Protein AF-A0A928FCK2-F1 (afdb_monomer)

Sequence (91 aa):
MKISLQIKKKFSEIYEQFSGFSLEMRDRGGAIICGVRGVICSRDEAVQLALVNGEELFICGKELSCVSYAGGTVSVCGRIQAVSFTGYAHE

Solvent-accessible surface area (backbone atoms only — not comparable to full-atom values): 4932 Å² total; per-residue (Å²): 103,78,57,68,55,71,70,79,86,73,85,62,75,46,75,48,82,52,91,58,34,36,43,38,42,41,83,80,32,30,34,42,33,40,33,35,68,43,78,76,45,80,42,45,49,38,38,32,33,35,30,66,67,74,31,37,42,41,38,35,38,40,68,36,46,76,48,80,47,89,89,26,32,35,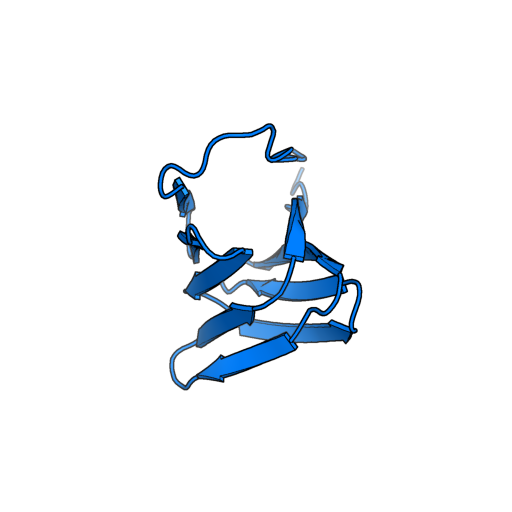41,37,40,32,47,64,54,37,42,36,43,50,50,78,70,79,128

Mean predicted aligned error: 7.56 Å

Foldseek 3Di:
DKDKDFPDDDDDWDWDDDDQKIWTQGPQQKIKIAQFPAWPDDDQAWTWTQGNVRKIKIWGAGRWDWDDDPRRMIMIDDNTRIMIIDDPPPD

Radius of gyration: 12.18 Å; Cα contacts (8 Å, |Δi|>4): 226; chains: 1; bounding box: 36×24×25 Å

pLDDT: mean 77.92, std 18.54, range [31.83, 94.31]

Secondary structure (DSSP, 8-state):
---EEE--S----EEEEETTEEEEE-TTS-EEEESEEEEEEE-SSEEEEEETTS-EEEEEEEEEEEEEETTTEEEEEEEEEEEEEE-----

Nearest PDB structures (foldseek):
  5upo-assembly1_A  TM=5.756E-01  e=6.623E-01  Halalkalibacterium halodurans C-125
  5y6f-assembly1_A  TM=3.845E-01  e=8.645E-01  Escherichi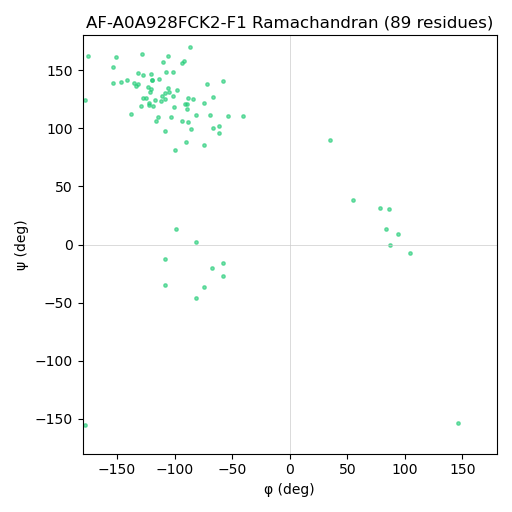a coli K-12
  4nk7-assembly1_A  TM=4.180E-01  e=1.638E+00  Drosophila melanogaster
  3kyf-assembly1_A  TM=3.035E-01  e=1.014E+00  Pseudomonas putida KT2440
  6ybp-assembly1_L  TM=2.285E-01  e=8.645E-01  Methylorubrum extorquens AM1

Structure (mmCIF, N/CA/C/O backbone):
data_AF-A0A928FCK2-F1
#
_entry.id   AF-A0A928FCK2-F1
#
loop_
_atom_site.group_PDB
_atom_site.id
_atom_site.type_symbol
_atom_site.label_atom_id
_atom_site.label_alt_id
_atom_site.label_comp_id
_atom_site.label_asym_id
_atom_site.label_entity_id
_atom_site.label_seq_id
_atom_site.pdbx_PDB_ins_code
_atom_site.Cartn_x
_atom_site.Cartn_y
_atom_site.Cartn_z
_atom_site.occupancy
_atom_site.B_iso_or_equiv
_atom_site.auth_seq_id
_atom_site.auth_comp_id
_atom_site.auth_asym_id
_atom_site.auth_atom_id
_atom_site.pdbx_PDB_model_num
ATOM 1 N N . MET A 1 1 ? 12.421 15.180 0.868 1.00 40.31 1 MET A N 1
ATOM 2 C CA . MET A 1 1 ? 11.255 15.992 1.300 1.00 40.31 1 MET A CA 1
ATOM 3 C C . MET A 1 1 ? 10.181 15.036 1.807 1.00 40.31 1 MET A C 1
ATOM 5 O O . MET A 1 1 ? 9.819 14.140 1.063 1.00 40.31 1 MET A O 1
ATOM 9 N N . LYS A 1 2 ? 9.726 15.142 3.064 1.00 45.19 2 LYS A N 1
ATOM 10 C CA . LYS A 1 2 ? 8.708 14.230 3.622 1.00 45.19 2 LYS A CA 1
ATOM 11 C C . LYS A 1 2 ? 7.320 14.843 3.448 1.00 45.19 2 LYS A C 1
ATOM 13 O O . LYS A 1 2 ? 6.979 15.778 4.167 1.00 45.19 2 LYS A O 1
ATOM 18 N N . ILE A 1 3 ? 6.524 14.321 2.517 1.00 51.44 3 ILE A N 1
ATOM 19 C CA . ILE A 1 3 ? 5.112 14.700 2.381 1.00 51.44 3 ILE A CA 1
ATOM 20 C C . ILE A 1 3 ? 4.296 13.764 3.280 1.00 51.44 3 ILE A C 1
ATOM 22 O O . ILE A 1 3 ? 4.377 12.539 3.176 1.00 51.44 3 ILE A O 1
ATOM 26 N N . SER A 1 4 ? 3.562 14.347 4.227 1.00 51.00 4 SER A N 1
ATOM 27 C CA . SER A 1 4 ? 2.646 13.625 5.116 1.00 51.00 4 SER A CA 1
ATOM 28 C C . SER A 1 4 ? 1.230 14.115 4.849 1.00 51.00 4 SER A C 1
ATOM 30 O O . SER A 1 4 ? 0.878 15.227 5.242 1.00 51.00 4 SER A O 1
ATOM 32 N N . LEU A 1 5 ? 0.421 13.293 4.182 1.00 57.44 5 LEU A N 1
ATOM 33 C CA . LEU A 1 5 ? -0.989 13.591 3.953 1.00 57.44 5 LEU A CA 1
ATOM 34 C C . LEU A 1 5 ? -1.783 13.106 5.167 1.00 57.44 5 LEU A C 1
ATOM 36 O O . LEU A 1 5 ? -2.073 11.920 5.331 1.00 57.44 5 LEU A O 1
ATOM 40 N N . GLN A 1 6 ? -2.109 14.041 6.061 1.00 55.97 6 GLN A N 1
ATOM 41 C CA . GLN A 1 6 ? -3.055 13.787 7.145 1.00 55.97 6 GLN A CA 1
ATOM 42 C C . GLN A 1 6 ? -4.481 13.933 6.612 1.00 55.97 6 GLN A C 1
ATOM 44 O O . GLN A 1 6 ? -4.924 15.039 6.299 1.00 55.97 6 GLN A O 1
ATOM 49 N N . ILE A 1 7 ? -5.215 12.822 6.539 1.00 55.28 7 ILE A N 1
ATOM 50 C CA . ILE A 1 7 ? -6.579 12.780 6.001 1.00 55.28 7 ILE A CA 1
ATOM 51 C C . ILE A 1 7 ? -7.547 13.405 7.024 1.00 55.28 7 ILE A C 1
ATOM 53 O O . ILE A 1 7 ? -8.147 12.728 7.860 1.00 55.28 7 ILE A O 1
ATOM 57 N N . LYS A 1 8 ? -7.697 14.734 6.995 1.00 43.25 8 LYS A N 1
ATOM 58 C CA . LYS A 1 8 ? -8.658 15.478 7.827 1.00 43.25 8 LYS 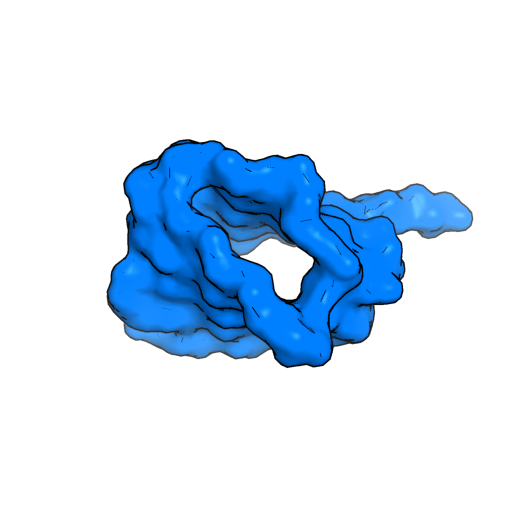A CA 1
ATOM 59 C C . LYS A 1 8 ? -10.003 15.611 7.097 1.00 43.25 8 LYS A C 1
ATOM 61 O O . LYS A 1 8 ? -10.239 16.587 6.406 1.00 43.25 8 LYS A O 1
ATOM 66 N N . LYS A 1 9 ? -10.885 14.618 7.276 1.00 39.53 9 LYS A N 1
ATOM 67 C CA . LYS A 1 9 ? -12.354 14.657 7.052 1.00 39.53 9 LYS A CA 1
ATOM 68 C C . LYS A 1 9 ? -12.881 15.515 5.874 1.00 39.53 9 LYS A C 1
ATOM 70 O O . LYS A 1 9 ? -13.355 16.627 6.076 1.00 39.53 9 LYS A O 1
ATOM 75 N N . LYS A 1 10 ? -12.999 14.903 4.700 1.00 38.38 10 LYS A N 1
ATOM 76 C CA . LYS A 1 10 ? -14.249 14.634 3.953 1.00 38.38 10 LYS A CA 1
ATOM 77 C C . LYS A 1 10 ? -13.809 13.861 2.712 1.00 38.38 10 LYS A C 1
ATOM 79 O O . LYS A 1 10 ? -12.897 14.293 2.019 1.00 38.38 10 LYS A O 1
ATOM 84 N N . PHE A 1 11 ? -14.385 12.680 2.527 1.00 47.69 11 PHE A N 1
ATOM 85 C CA . PHE A 1 11 ? -14.104 11.795 1.407 1.00 47.69 11 PHE A CA 1
ATOM 86 C C . PHE A 1 11 ? -14.485 12.499 0.103 1.00 47.69 11 PHE A C 1
ATOM 88 O O . PHE A 1 11 ? -15.658 12.689 -0.202 1.00 47.69 11 PHE A O 1
ATOM 95 N N . SER A 1 12 ? -13.462 12.995 -0.570 1.00 44.66 12 SER A N 1
ATOM 96 C CA . SER A 1 12 ? -13.481 13.439 -1.953 1.00 44.66 12 SER A CA 1
ATOM 97 C C . SER A 1 12 ? -12.284 12.710 -2.533 1.00 44.66 12 SER A C 1
ATOM 99 O O . SER A 1 12 ? -11.195 12.849 -1.975 1.00 44.66 12 SER A O 1
ATOM 101 N N . GLU A 1 13 ? -12.515 11.855 -3.525 1.00 51.06 13 GLU A N 1
ATOM 102 C CA . GLU A 1 13 ? -11.512 10.990 -4.150 1.00 51.06 13 GLU A CA 1
ATOM 103 C C . GLU A 1 13 ? -10.190 11.751 -4.338 1.00 51.06 13 GLU A C 1
ATOM 105 O O . GLU A 1 13 ? -10.109 12.709 -5.109 1.00 51.06 13 GLU A O 1
ATOM 110 N N . ILE A 1 14 ? -9.162 11.377 -3.569 1.00 57.94 14 ILE A N 1
ATOM 111 C CA . ILE A 1 14 ? -7.835 11.983 -3.705 1.00 57.94 14 ILE A CA 1
ATOM 112 C C . ILE A 1 14 ? -7.111 11.153 -4.749 1.00 57.94 14 ILE A C 1
ATOM 114 O O . ILE A 1 14 ? -6.719 10.018 -4.470 1.00 57.94 14 ILE A O 1
ATOM 118 N N . TYR A 1 15 ? -6.976 11.722 -5.941 1.00 57.22 15 TYR A N 1
ATOM 119 C CA . TYR A 1 15 ? -6.113 11.210 -6.991 1.00 57.22 15 TYR A CA 1
ATOM 120 C C . TYR A 1 15 ? -4.857 12.073 -7.041 1.00 57.22 15 TYR A C 1
ATOM 122 O O . TYR A 1 15 ? -4.906 13.231 -7.457 1.00 57.22 15 TYR A O 1
ATOM 130 N N . GLU A 1 16 ? -3.734 11.506 -6.616 1.00 64.50 16 GLU A N 1
ATOM 131 C CA . GLU A 1 16 ? -2.430 12.137 -6.784 1.00 64.50 16 GLU A CA 1
ATOM 132 C C . GLU A 1 16 ? -1.555 11.266 -7.684 1.00 64.50 16 GLU A C 1
ATOM 134 O O . GLU A 1 16 ? -1.340 10.074 -7.438 1.00 64.50 16 GLU A O 1
ATOM 139 N N . GLN A 1 17 ? -1.067 11.883 -8.760 1.00 64.25 17 GLN A N 1
ATOM 140 C CA . GLN A 1 17 ? -0.111 11.280 -9.671 1.00 64.25 17 GLN A CA 1
ATOM 141 C C . GLN A 1 17 ? 1.276 11.817 -9.340 1.00 64.25 17 GLN A C 1
ATOM 143 O O . GLN A 1 17 ? 1.540 13.014 -9.444 1.00 64.25 17 GLN A O 1
ATOM 148 N N . PHE A 1 18 ? 2.160 10.912 -8.950 1.00 67.62 18 PHE A N 1
ATOM 149 C CA . PHE A 1 18 ? 3.553 11.198 -8.660 1.00 67.62 18 PHE A CA 1
ATOM 150 C C . PHE A 1 18 ? 4.418 10.661 -9.801 1.00 67.62 18 PHE A C 1
ATOM 152 O O . PHE A 1 18 ? 3.983 9.824 -10.597 1.00 67.62 18 PHE A O 1
ATOM 159 N N . SER A 1 19 ? 5.660 11.129 -9.900 1.00 68.25 19 SER A N 1
ATOM 160 C CA . SER A 1 19 ? 6.610 10.623 -10.893 1.00 68.25 19 SER A CA 1
ATOM 161 C C . SER A 1 19 ? 6.870 9.125 -10.672 1.00 68.25 19 SER A C 1
ATOM 163 O O . SER A 1 19 ? 7.699 8.747 -9.848 1.00 68.25 19 SER A O 1
ATOM 165 N N . GLY A 1 20 ? 6.147 8.272 -11.406 1.00 75.31 20 GLY A N 1
ATOM 166 C CA . GLY A 1 20 ? 6.300 6.814 -11.413 1.00 75.31 20 GLY A CA 1
ATOM 167 C C . GLY A 1 20 ? 5.229 6.010 -10.666 1.00 75.31 20 GLY A C 1
ATOM 168 O O . GLY A 1 20 ? 5.226 4.791 -10.797 1.00 75.31 20 GLY A O 1
ATOM 169 N N . PHE A 1 21 ? 4.301 6.634 -9.934 1.00 84.88 21 PHE A N 1
ATOM 170 C CA . PHE A 1 21 ? 3.212 5.915 -9.257 1.00 84.88 21 PHE A CA 1
ATOM 171 C C . PHE A 1 21 ? 1.954 6.788 -9.125 1.00 84.88 21 PHE A C 1
ATOM 173 O O . PHE A 1 21 ? 2.018 8.014 -9.226 1.00 84.88 21 PHE A O 1
ATOM 180 N N . SER A 1 22 ? 0.798 6.169 -8.897 1.00 86.94 22 SER A N 1
ATOM 181 C CA . SER A 1 22 ? -0.438 6.885 -8.561 1.00 86.94 22 SER A CA 1
ATOM 182 C C . SER A 1 22 ? -1.061 6.324 -7.293 1.00 86.94 22 SER A C 1
ATOM 184 O O . SER A 1 22 ? -0.971 5.125 -7.022 1.00 86.94 22 SER A O 1
ATOM 186 N N . LEU A 1 23 ? -1.678 7.210 -6.514 1.00 87.81 23 LEU A N 1
ATOM 187 C CA . LEU A 1 23 ? -2.441 6.876 -5.319 1.00 87.81 23 LEU A CA 1
ATOM 188 C C . LEU A 1 23 ? -3.871 7.397 -5.487 1.00 87.81 23 LEU A C 1
ATOM 190 O O . LEU A 1 23 ? -4.083 8.595 -5.659 1.00 87.81 23 LEU A O 1
ATOM 194 N N . GLU A 1 24 ? -4.836 6.486 -5.406 1.00 88.75 24 GLU A N 1
ATOM 195 C CA . GLU A 1 24 ? -6.269 6.771 -5.420 1.00 88.75 24 GLU A CA 1
ATOM 196 C C . GLU A 1 24 ? -6.870 6.381 -4.067 1.00 88.75 24 GLU A C 1
ATOM 198 O O . GLU A 1 24 ? -6.978 5.197 -3.739 1.00 88.75 24 GLU A O 1
ATOM 203 N N . MET A 1 25 ? -7.271 7.371 -3.271 1.00 84.69 25 MET A N 1
ATOM 204 C CA . MET A 1 25 ? -7.987 7.146 -2.012 1.00 84.69 25 MET A CA 1
ATOM 205 C C . MET A 1 25 ? -9.492 7.074 -2.269 1.00 84.69 25 MET A C 1
ATOM 207 O O . MET A 1 25 ? -10.078 8.010 -2.809 1.00 84.69 25 MET A O 1
ATOM 211 N N . ARG A 1 26 ? -10.129 5.988 -1.824 1.00 79.75 26 ARG A N 1
ATOM 212 C CA . ARG A 1 26 ? -11.560 5.716 -2.017 1.00 79.75 26 ARG A CA 1
ATOM 213 C C . ARG A 1 26 ? -12.385 6.014 -0.770 1.00 79.75 26 ARG A C 1
ATOM 215 O O . ARG A 1 26 ? -11.964 5.747 0.358 1.00 79.75 26 ARG A O 1
ATOM 222 N N . ASP A 1 27 ? -13.631 6.427 -0.992 1.00 64.12 27 ASP A N 1
ATOM 223 C CA . ASP A 1 27 ? -14.585 6.889 0.029 1.00 64.12 27 ASP A CA 1
ATOM 224 C C . ASP A 1 27 ? -14.909 5.888 1.155 1.00 64.12 27 ASP A C 1
ATOM 226 O O . ASP A 1 27 ? -15.440 6.254 2.202 1.00 64.12 27 ASP A O 1
ATOM 230 N N . ARG A 1 28 ? -14.582 4.604 0.966 1.00 61.34 28 ARG A N 1
ATOM 231 C CA . ARG A 1 28 ? -14.809 3.529 1.950 1.00 61.34 28 ARG A CA 1
ATOM 232 C C . ARG A 1 28 ? -13.571 3.158 2.774 1.00 61.34 28 ARG A C 1
ATOM 234 O O . ARG A 1 28 ? -13.584 2.128 3.439 1.00 61.34 28 ARG A O 1
ATOM 241 N N . GLY A 1 29 ? -12.514 3.973 2.738 1.00 74.31 29 GLY A N 1
ATOM 242 C CA . GLY A 1 29 ? -11.263 3.707 3.464 1.00 74.31 29 GLY A CA 1
ATOM 243 C C . GLY A 1 29 ? -10.296 2.778 2.724 1.00 74.31 29 GLY A C 1
ATOM 244 O O . GLY A 1 29 ? -9.334 2.295 3.312 1.00 74.31 29 GLY A O 1
ATOM 245 N N . GLY A 1 30 ? -10.536 2.536 1.435 1.00 84.75 30 GLY A N 1
ATOM 246 C CA . GLY A 1 30 ? -9.602 1.822 0.571 1.00 84.75 30 GLY A CA 1
ATOM 247 C C . GLY A 1 30 ? -8.642 2.773 -0.141 1.00 84.75 30 GLY A C 1
ATOM 248 O O . GLY A 1 30 ? -8.950 3.947 -0.325 1.00 84.75 30 GLY A O 1
ATOM 249 N N . ALA A 1 31 ? -7.506 2.251 -0.578 1.00 90.12 31 ALA A N 1
ATOM 250 C CA . ALA A 1 31 ? -6.566 2.917 -1.460 1.00 90.12 31 ALA A CA 1
ATOM 251 C C . ALA A 1 31 ? -6.180 1.972 -2.598 1.00 90.12 31 ALA A C 1
ATOM 253 O O . ALA A 1 31 ? -5.941 0.786 -2.365 1.00 90.12 31 ALA A O 1
ATOM 254 N N . ILE A 1 32 ? -6.094 2.494 -3.817 1.00 91.38 32 ILE A N 1
ATOM 255 C CA . ILE A 1 32 ? -5.455 1.810 -4.940 1.00 91.38 32 ILE A CA 1
ATOM 256 C C . ILE A 1 32 ? -4.148 2.520 -5.245 1.00 91.38 32 ILE A C 1
ATOM 258 O O . ILE A 1 32 ? -4.103 3.741 -5.371 1.00 91.38 32 ILE A O 1
ATOM 262 N N . ILE A 1 33 ? -3.084 1.735 -5.351 1.00 92.25 33 ILE A N 1
ATOM 263 C CA . ILE A 1 33 ? -1.736 2.203 -5.621 1.00 92.25 33 ILE A CA 1
ATOM 264 C C . ILE A 1 33 ? -1.254 1.510 -6.889 1.00 92.25 33 ILE A C 1
ATOM 266 O O . ILE A 1 33 ? -1.176 0.284 -6.924 1.00 92.25 33 ILE A O 1
ATOM 270 N N . CYS A 1 34 ? -0.914 2.272 -7.923 1.00 92.06 34 CYS A N 1
ATOM 271 C CA . CYS A 1 34 ? -0.278 1.757 -9.138 1.00 92.06 34 CYS A CA 1
ATOM 272 C C . CYS A 1 34 ? 1.185 2.188 -9.171 1.00 92.06 34 CYS A C 1
ATOM 274 O O . CYS A 1 34 ? 1.505 3.267 -8.690 1.00 92.06 34 CYS A O 1
ATOM 276 N N . GLY A 1 35 ? 2.068 1.381 -9.762 1.00 91.31 35 GLY A N 1
ATOM 277 C CA . GLY A 1 35 ? 3.513 1.647 -9.735 1.00 91.31 35 GLY A CA 1
ATOM 278 C C . GLY A 1 35 ? 4.196 1.087 -8.483 1.00 91.31 35 GLY A C 1
ATOM 279 O O . GLY A 1 35 ? 5.186 1.634 -8.002 1.00 91.31 35 GLY A O 1
ATOM 280 N N . VAL A 1 36 ? 3.671 -0.013 -7.944 1.00 93.06 36 VAL A N 1
ATOM 281 C CA . VAL A 1 36 ? 4.253 -0.751 -6.822 1.00 93.06 36 VAL A CA 1
ATOM 282 C C . VAL A 1 36 ? 5.185 -1.835 -7.353 1.00 93.06 36 VAL A C 1
ATOM 284 O O . VAL A 1 36 ? 4.771 -2.734 -8.083 1.00 93.06 36 VAL A O 1
ATOM 287 N N . ARG A 1 37 ? 6.454 -1.771 -6.953 1.00 92.69 37 ARG A N 1
ATOM 288 C CA . ARG A 1 37 ? 7.463 -2.800 -7.221 1.00 92.69 37 ARG A CA 1
ATOM 289 C C . ARG A 1 37 ? 7.255 -4.034 -6.342 1.00 92.69 37 ARG A C 1
ATOM 291 O O . ARG A 1 37 ? 7.503 -5.150 -6.789 1.00 92.69 37 ARG A O 1
ATOM 298 N N . GLY A 1 38 ? 6.827 -3.841 -5.097 1.00 91.56 38 GLY A N 1
ATOM 299 C CA . GLY A 1 38 ? 6.563 -4.938 -4.170 1.00 91.56 38 GLY A CA 1
ATOM 300 C C . GLY A 1 38 ? 5.968 -4.486 -2.840 1.00 91.56 38 GLY A C 1
ATOM 301 O O . GLY A 1 38 ? 6.059 -3.319 -2.464 1.00 91.56 38 GLY A O 1
ATOM 302 N N . VAL A 1 39 ? 5.366 -5.431 -2.119 1.00 92.62 39 VAL A N 1
ATOM 303 C CA . VAL A 1 39 ? 4.889 -5.230 -0.745 1.00 92.62 39 VAL A CA 1
ATOM 304 C C . VAL A 1 39 ? 6.034 -5.584 0.204 1.00 92.62 39 VAL A C 1
ATOM 306 O O . VAL A 1 39 ? 6.481 -6.728 0.218 1.00 92.62 39 VAL A O 1
ATOM 309 N N . ILE A 1 40 ? 6.516 -4.609 0.977 1.00 92.62 40 ILE A N 1
ATOM 310 C CA . ILE A 1 40 ? 7.587 -4.807 1.968 1.00 92.62 40 ILE A CA 1
ATOM 311 C C . ILE A 1 40 ? 6.999 -5.397 3.251 1.00 92.62 40 ILE A C 1
ATOM 313 O O . ILE A 1 40 ? 7.536 -6.343 3.821 1.00 92.62 40 ILE A O 1
ATOM 317 N N . CYS A 1 41 ? 5.882 -4.832 3.709 1.00 91.50 41 CYS A 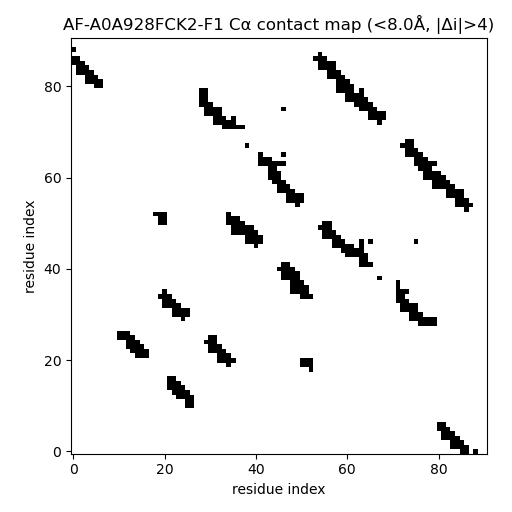N 1
ATOM 318 C CA . CYS A 1 41 ? 5.223 -5.225 4.947 1.00 91.50 41 CYS A CA 1
ATOM 319 C C . CYS A 1 41 ? 3.709 -5.069 4.805 1.00 91.50 41 CYS A C 1
ATOM 321 O O . CYS A 1 41 ? 3.234 -4.083 4.243 1.00 91.50 41 CYS A O 1
ATOM 323 N N . SER A 1 42 ? 2.954 -6.023 5.346 1.00 93.06 42 SER A N 1
ATOM 324 C CA . SER A 1 42 ? 1.500 -5.939 5.465 1.00 93.06 42 SER A CA 1
ATOM 325 C C . SER A 1 42 ? 1.076 -6.454 6.830 1.00 93.06 42 SER A C 1
ATOM 327 O O . SER A 1 42 ? 1.196 -7.644 7.120 1.00 93.06 42 SER A O 1
ATOM 329 N N . ARG A 1 43 ? 0.578 -5.545 7.659 1.00 93.56 43 ARG A N 1
ATOM 330 C CA . ARG A 1 43 ? 0.001 -5.800 8.977 1.00 93.56 43 ARG A CA 1
ATOM 331 C C . ARG A 1 43 ? -1.373 -5.144 9.049 1.00 93.56 43 ARG A C 1
ATOM 333 O O . ARG A 1 43 ? -1.698 -4.267 8.254 1.00 93.56 43 ARG A O 1
ATOM 340 N N . ASP A 1 44 ? -2.145 -5.556 10.037 1.00 93.12 44 ASP A N 1
ATOM 341 C CA . ASP A 1 44 ? -3.462 -5.015 10.366 1.00 93.12 44 ASP A CA 1
ATOM 342 C C . ASP A 1 44 ? -3.463 -3.504 10.664 1.00 93.12 44 ASP A C 1
ATOM 344 O O . ASP A 1 44 ? -4.470 -2.838 10.429 1.00 93.12 44 ASP A O 1
ATOM 348 N N . GLU A 1 45 ? -2.351 -2.938 11.136 1.00 93.00 45 GLU A N 1
ATOM 349 C CA . GLU A 1 45 ? -2.242 -1.498 11.425 1.00 93.00 45 GLU A CA 1
ATOM 350 C C . GLU A 1 45 ? -1.359 -0.711 10.441 1.00 93.00 45 GLU A C 1
ATOM 352 O O . GLU A 1 45 ? -1.387 0.524 10.428 1.00 93.00 45 GLU A O 1
ATOM 357 N N . ALA A 1 46 ? -0.581 -1.397 9.596 1.00 91.94 46 ALA A N 1
ATOM 358 C CA . ALA A 1 46 ? 0.354 -0.743 8.682 1.00 91.94 46 ALA A CA 1
ATOM 359 C C . ALA A 1 46 ? 0.658 -1.569 7.424 1.00 91.94 46 ALA A C 1
ATOM 361 O O . ALA A 1 46 ? 0.914 -2.770 7.498 1.00 91.94 46 ALA A O 1
ATOM 362 N N . VAL A 1 47 ? 0.731 -0.898 6.276 1.00 93.50 47 VAL A N 1
ATOM 363 C CA . VAL A 1 47 ? 1.209 -1.451 5.004 1.00 93.50 47 VAL A CA 1
ATOM 364 C C . VAL A 1 47 ? 2.364 -0.594 4.491 1.00 93.50 47 VAL A C 1
ATOM 366 O O . VAL A 1 47 ? 2.286 0.633 4.506 1.00 93.50 47 VAL A O 1
ATOM 369 N N . GLN A 1 48 ? 3.430 -1.241 4.028 1.00 93.38 48 GLN A N 1
ATOM 370 C CA . GLN A 1 48 ? 4.601 -0.595 3.442 1.00 93.38 48 GLN A CA 1
ATOM 371 C C . GLN A 1 48 ? 4.852 -1.165 2.048 1.00 93.38 48 GLN A C 1
ATOM 373 O O . GLN A 1 48 ? 4.965 -2.383 1.874 1.00 93.38 48 GLN A O 1
ATOM 378 N N . LEU A 1 49 ? 4.939 -0.283 1.058 1.00 93.19 49 LEU A N 1
ATOM 379 C CA . LEU A 1 49 ? 5.076 -0.621 -0.355 1.00 93.19 49 LEU A CA 1
ATOM 380 C C . LEU A 1 49 ? 6.370 -0.023 -0.908 1.00 93.19 49 LEU A C 1
ATOM 382 O O . LEU A 1 49 ? 6.643 1.155 -0.696 1.00 93.19 49 LEU A O 1
ATOM 386 N N . ALA A 1 50 ? 7.129 -0.821 -1.655 1.00 91.94 50 ALA A N 1
ATOM 387 C CA . ALA A 1 50 ? 8.227 -0.341 -2.484 1.00 91.94 50 ALA A CA 1
ATOM 388 C C . ALA A 1 50 ? 7.657 0.139 -3.819 1.00 91.94 50 ALA A C 1
ATOM 390 O O . ALA A 1 50 ? 6.985 -0.630 -4.513 1.00 91.94 50 ALA A O 1
ATOM 391 N N . LEU A 1 51 ? 7.935 1.376 -4.207 1.00 89.94 51 LEU A N 1
ATOM 392 C CA . LEU A 1 51 ? 7.465 1.964 -5.457 1.00 89.94 51 LEU A CA 1
ATOM 393 C C . LEU A 1 51 ? 8.509 1.789 -6.571 1.00 89.94 51 LEU A C 1
ATOM 395 O O . LEU A 1 51 ? 9.702 1.604 -6.321 1.00 89.94 51 LEU A O 1
ATOM 399 N N . VAL A 1 52 ? 8.069 1.818 -7.830 1.00 88.94 52 VAL A N 1
ATOM 400 C CA . VAL A 1 52 ? 8.962 1.638 -8.996 1.00 88.94 52 VAL A CA 1
ATOM 401 C C . VAL A 1 52 ? 9.949 2.790 -9.183 1.00 88.94 52 VAL A C 1
ATOM 403 O O . VAL A 1 52 ? 10.984 2.604 -9.816 1.00 88.94 52 VAL A O 1
ATOM 406 N N . ASN A 1 53 ? 9.658 3.958 -8.610 1.00 84.81 53 ASN A N 1
ATOM 407 C CA . ASN A 1 53 ? 10.538 5.125 -8.625 1.00 84.81 53 ASN A CA 1
ATOM 408 C C . ASN A 1 53 ? 11.646 5.071 -7.550 1.00 84.81 53 ASN A C 1
ATOM 410 O O . ASN A 1 53 ? 12.430 6.008 -7.446 1.00 84.81 53 ASN A O 1
ATOM 414 N N . GLY A 1 54 ? 11.724 3.987 -6.767 1.00 84.94 54 GLY A N 1
ATOM 415 C CA . GLY A 1 54 ? 12.719 3.806 -5.706 1.00 84.94 54 GLY A CA 1
ATOM 416 C C . GLY A 1 54 ? 12.316 4.389 -4.350 1.00 84.94 54 GLY A C 1
ATOM 417 O O . GLY A 1 54 ? 13.074 4.252 -3.394 1.00 84.94 54 GLY A O 1
ATOM 418 N N . GLU A 1 55 ? 11.140 5.007 -4.248 1.00 88.00 55 GLU A N 1
ATOM 419 C CA . GLU A 1 55 ? 10.590 5.488 -2.981 1.00 88.00 55 GLU A CA 1
ATOM 420 C C . GLU A 1 55 ? 9.794 4.399 -2.251 1.00 88.00 55 GLU A C 1
ATOM 422 O O . GLU A 1 55 ? 9.470 3.339 -2.799 1.00 88.00 55 GLU A O 1
ATOM 427 N N . GLU A 1 56 ? 9.438 4.685 -1.000 1.00 90.12 56 GLU A N 1
ATOM 428 C CA . GLU A 1 56 ? 8.555 3.836 -0.207 1.00 90.12 56 GLU A CA 1
ATOM 429 C C . GLU A 1 56 ? 7.293 4.584 0.216 1.00 90.12 56 GLU A C 1
ATOM 431 O O . GLU A 1 56 ? 7.322 5.767 0.578 1.00 90.12 56 GLU A O 1
ATOM 436 N N . LEU A 1 57 ? 6.178 3.855 0.194 1.00 89.25 57 LEU A N 1
ATOM 437 C CA . LEU A 1 57 ? 4.873 4.323 0.625 1.00 89.25 57 LEU A CA 1
ATOM 438 C C . LEU A 1 57 ? 4.442 3.599 1.898 1.00 89.25 57 LEU A C 1
ATOM 440 O O . LEU A 1 57 ? 4.328 2.374 1.921 1.00 89.25 57 LEU A O 1
ATOM 444 N N . PHE A 1 58 ? 4.146 4.380 2.931 1.00 90.44 58 PHE A N 1
ATOM 445 C CA . PHE A 1 58 ? 3.651 3.918 4.220 1.00 90.44 58 PHE A CA 1
ATOM 446 C C . PHE A 1 58 ? 2.180 4.287 4.377 1.00 90.44 58 PHE A C 1
ATOM 448 O O . PHE A 1 58 ? 1.809 5.458 4.288 1.00 90.44 58 PHE A O 1
ATOM 455 N N . ILE A 1 59 ? 1.349 3.290 4.654 1.00 90.19 59 ILE A N 1
ATOM 456 C CA . ILE A 1 59 ? -0.086 3.433 4.894 1.00 90.19 59 ILE A CA 1
ATOM 457 C C . ILE A 1 59 ? -0.361 2.936 6.308 1.00 90.19 59 ILE A C 1
ATOM 459 O O . ILE A 1 59 ? -0.114 1.771 6.608 1.00 90.19 59 ILE A O 1
ATOM 463 N N . CYS A 1 60 ? -0.884 3.805 7.170 1.00 90.44 60 CYS A N 1
ATOM 464 C CA . CYS A 1 60 ? -1.225 3.472 8.553 1.00 90.44 60 CYS A CA 1
ATOM 465 C C . CYS A 1 60 ? -2.737 3.536 8.760 1.00 90.44 60 CYS A C 1
ATOM 467 O O . CYS A 1 60 ? -3.422 4.420 8.230 1.00 90.44 60 CYS A O 1
ATOM 469 N N . GLY A 1 61 ? -3.267 2.623 9.566 1.00 90.44 61 GLY A N 1
ATOM 470 C CA . GLY A 1 61 ? -4.701 2.510 9.775 1.00 90.44 61 GLY A CA 1
ATOM 471 C C . GLY A 1 61 ? -5.083 1.430 10.773 1.00 90.44 61 GLY A C 1
ATOM 472 O O . GLY A 1 61 ? -4.311 1.083 11.658 1.00 90.44 61 GLY A O 1
ATOM 473 N N . LYS A 1 62 ? -6.308 0.927 10.639 1.00 90.94 62 LYS A N 1
ATOM 474 C CA . LYS A 1 62 ? -6.815 -0.224 11.393 1.00 90.94 62 LYS A CA 1
ATOM 475 C C . LYS A 1 62 ? -7.486 -1.204 10.453 1.00 90.94 62 LYS A C 1
ATOM 477 O O . LYS A 1 62 ? -8.113 -0.767 9.484 1.00 90.94 62 LYS A O 1
ATOM 482 N N . GLU A 1 63 ? -7.399 -2.489 10.784 1.00 93.38 63 GLU A N 1
ATOM 483 C CA . GLU A 1 63 ? -8.013 -3.574 10.008 1.00 93.38 63 GLU A CA 1
ATOM 484 C C . GLU A 1 63 ? -7.566 -3.525 8.538 1.00 93.38 63 GLU A C 1
ATOM 486 O O . GLU A 1 63 ? -8.356 -3.714 7.612 1.00 93.38 63 GLU A O 1
ATOM 491 N N . LEU A 1 64 ? -6.293 -3.183 8.328 1.00 92.69 64 LEU A N 1
ATOM 492 C CA . LEU A 1 64 ? -5.703 -3.095 7.010 1.00 92.69 64 LEU A CA 1
ATOM 493 C C . LEU A 1 64 ? -5.512 -4.493 6.425 1.00 92.69 64 LEU A C 1
ATOM 495 O O . LEU A 1 64 ? -5.054 -5.429 7.077 1.00 92.69 64 LEU A O 1
ATOM 499 N N . SER A 1 65 ? -5.836 -4.603 5.148 1.00 92.00 65 SER A N 1
ATOM 500 C CA . SER A 1 65 ? -5.565 -5.761 4.309 1.00 92.00 65 SER A CA 1
ATOM 501 C C . SER A 1 65 ? -5.031 -5.263 2.976 1.00 92.00 65 SER A C 1
ATOM 503 O O . SER A 1 65 ? -5.511 -4.259 2.449 1.00 92.00 65 SER A O 1
ATOM 505 N N . CYS A 1 66 ? -4.024 -5.939 2.429 1.00 91.25 66 CYS A N 1
ATOM 506 C CA . CYS A 1 66 ? -3.484 -5.602 1.119 1.00 91.25 66 CYS A CA 1
ATOM 507 C C . CYS A 1 66 ? -3.621 -6.781 0.157 1.00 91.25 66 CYS A C 1
ATOM 509 O O . CYS A 1 66 ? -3.420 -7.935 0.537 1.00 91.25 66 CYS A O 1
ATOM 511 N N . VAL A 1 67 ? -3.933 -6.474 -1.097 1.00 91.12 67 VAL A N 1
ATOM 512 C CA . VAL A 1 67 ? -3.964 -7.427 -2.206 1.00 91.12 67 VAL A CA 1
ATOM 513 C C . VAL A 1 67 ? -3.108 -6.861 -3.329 1.00 91.12 67 VAL A C 1
ATOM 515 O O . VAL A 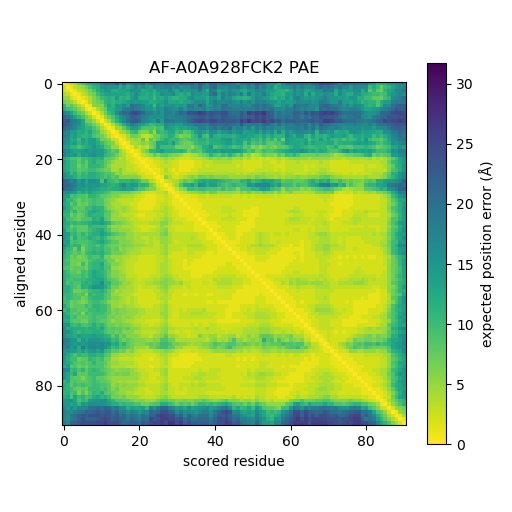1 67 ? -3.320 -5.726 -3.759 1.00 91.12 67 VAL A O 1
ATOM 518 N N . SER A 1 68 ? -2.141 -7.651 -3.792 1.00 89.38 68 SER A N 1
ATOM 519 C CA . SER A 1 68 ? -1.276 -7.303 -4.920 1.00 89.38 68 SER A CA 1
ATOM 520 C C . SER A 1 68 ? -1.785 -7.963 -6.198 1.00 89.38 68 SER A C 1
ATOM 522 O O . SER A 1 68 ? -2.086 -9.157 -6.204 1.00 89.38 68 SER A O 1
ATOM 524 N N . TYR A 1 69 ? -1.870 -7.188 -7.273 1.00 84.31 69 TYR A N 1
ATOM 525 C CA . TYR A 1 69 ? -2.296 -7.622 -8.598 1.00 84.31 69 TYR A CA 1
ATOM 526 C C . TYR A 1 69 ? -1.113 -7.619 -9.571 1.00 84.31 69 TYR A C 1
ATOM 528 O O . TYR A 1 69 ? -0.125 -6.899 -9.395 1.00 84.31 69 TYR A O 1
ATOM 536 N N . ALA A 1 70 ? -1.222 -8.412 -10.640 1.00 78.88 70 ALA A N 1
ATOM 537 C CA . ALA A 1 70 ? -0.259 -8.372 -11.734 1.00 78.88 70 ALA A CA 1
ATOM 538 C C . ALA A 1 70 ? -0.184 -6.957 -12.340 1.00 78.88 70 ALA A C 1
ATOM 540 O O . ALA A 1 70 ? -1.205 -6.289 -12.488 1.00 78.88 70 ALA A O 1
ATOM 541 N N . GLY A 1 71 ? 1.025 -6.508 -12.693 1.00 81.19 71 GLY A N 1
ATOM 542 C CA . GLY A 1 71 ? 1.251 -5.173 -13.264 1.00 81.19 71 GLY A CA 1
ATOM 543 C C . GLY A 1 71 ? 1.624 -4.080 -12.256 1.00 81.19 71 GLY A C 1
ATOM 544 O O . GLY A 1 71 ? 1.699 -2.916 -12.635 1.00 81.19 71 GLY A O 1
ATOM 545 N N . GLY A 1 72 ? 1.898 -4.431 -10.994 1.00 88.50 72 GLY A N 1
ATOM 54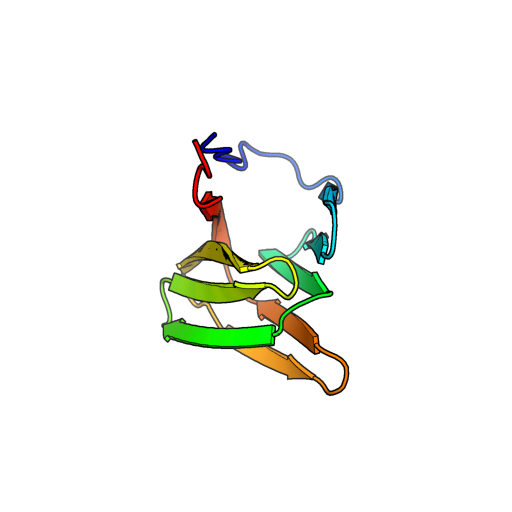6 C CA . GLY A 1 72 ? 2.376 -3.469 -9.994 1.00 88.50 72 GLY A CA 1
ATOM 547 C C . GLY A 1 72 ? 1.266 -2.593 -9.413 1.00 88.50 72 GLY A C 1
ATOM 548 O O . GLY A 1 72 ? 1.502 -1.437 -9.062 1.00 88.50 72 GLY A O 1
ATOM 549 N N . THR A 1 73 ? 0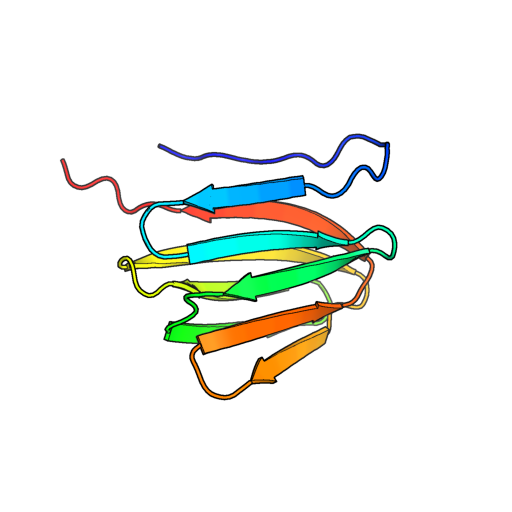.052 -3.136 -9.324 1.00 93.19 73 THR A N 1
ATOM 550 C CA . THR A 1 73 ? -1.081 -2.496 -8.651 1.00 93.19 73 THR A CA 1
ATOM 551 C C . THR A 1 73 ? -1.331 -3.182 -7.315 1.00 93.19 73 THR A C 1
ATOM 553 O O . THR A 1 73 ? -1.440 -4.404 -7.250 1.00 93.19 73 THR A O 1
ATOM 556 N N . VAL A 1 74 ? -1.467 -2.406 -6.245 1.00 94.31 74 VAL A N 1
ATOM 557 C CA . VAL A 1 74 ? -1.844 -2.886 -4.914 1.00 94.31 74 VAL A CA 1
ATOM 558 C C . VAL A 1 74 ? -3.120 -2.187 -4.477 1.00 94.31 74 VAL A C 1
ATOM 560 O O . VAL A 1 74 ? -3.226 -0.967 -4.543 1.00 94.31 74 VAL A O 1
ATOM 563 N N . SER A 1 75 ? -4.086 -2.967 -4.002 1.00 93.00 75 SER A N 1
ATOM 564 C CA . SER A 1 75 ? -5.256 -2.449 -3.298 1.00 93.00 75 SER A CA 1
ATOM 565 C C . SER A 1 75 ? -5.051 -2.648 -1.807 1.00 93.00 75 SER A C 1
ATOM 567 O O . SER A 1 75 ? -4.799 -3.766 -1.360 1.00 93.00 75 SER A O 1
ATOM 569 N N . VAL A 1 76 ? -5.203 -1.580 -1.036 1.00 93.00 76 VAL A N 1
ATOM 570 C CA . VAL A 1 76 ? -5.232 -1.619 0.425 1.00 93.00 76 VAL A CA 1
ATOM 571 C C . VAL A 1 76 ? -6.641 -1.283 0.880 1.00 93.00 76 VAL A C 1
ATOM 573 O O . VAL A 1 76 ? -7.203 -0.274 0.473 1.00 93.00 76 VAL A O 1
ATOM 576 N N . CYS A 1 77 ? -7.229 -2.127 1.715 1.00 91.94 77 CYS A N 1
ATOM 577 C CA . CYS A 1 77 ? -8.568 -1.949 2.263 1.00 91.94 77 CYS A CA 1
ATOM 578 C C . CYS A 1 77 ? -8.491 -1.889 3.786 1.00 91.94 77 CYS A C 1
ATOM 580 O O . CYS A 1 77 ? -7.667 -2.576 4.381 1.00 91.94 77 CYS A O 1
ATOM 582 N N . GLY A 1 78 ? -9.365 -1.105 4.414 1.00 90.06 78 GLY A N 1
ATOM 583 C CA . GLY A 1 78 ? -9.471 -1.013 5.869 1.00 90.06 78 GLY A CA 1
ATOM 584 C C . GLY A 1 78 ? -9.856 0.393 6.304 1.00 90.06 78 GLY A C 1
ATOM 585 O O . GLY A 1 78 ? -10.475 1.148 5.556 1.00 90.06 78 GLY A O 1
ATOM 586 N N . ARG A 1 79 ? -9.484 0.777 7.523 1.00 88.69 79 ARG A N 1
ATOM 587 C CA . ARG A 1 79 ? -9.628 2.154 8.002 1.00 88.69 79 ARG A CA 1
ATOM 588 C C . ARG A 1 79 ? -8.292 2.875 7.897 1.00 88.69 79 ARG A C 1
ATOM 590 O O . ARG A 1 79 ? -7.577 2.994 8.890 1.00 88.69 79 ARG A O 1
ATOM 597 N N . ILE A 1 80 ? -7.964 3.361 6.702 1.00 88.62 80 ILE A N 1
ATOM 598 C CA . ILE A 1 80 ? -6.755 4.166 6.484 1.00 88.62 80 ILE A CA 1
ATOM 599 C C . ILE A 1 80 ? -6.888 5.500 7.229 1.00 88.62 80 ILE A C 1
ATOM 601 O O . ILE A 1 80 ? -7.879 6.215 7.089 1.00 88.62 80 ILE A O 1
ATOM 605 N N . GLN A 1 81 ? -5.889 5.820 8.048 1.00 87.31 81 GLN A N 1
ATOM 606 C CA . GLN A 1 81 ? -5.836 7.038 8.860 1.00 87.31 81 GLN A CA 1
ATOM 607 C C . GLN A 1 81 ? -4.808 8.037 8.333 1.00 87.31 81 GLN A C 1
ATOM 609 O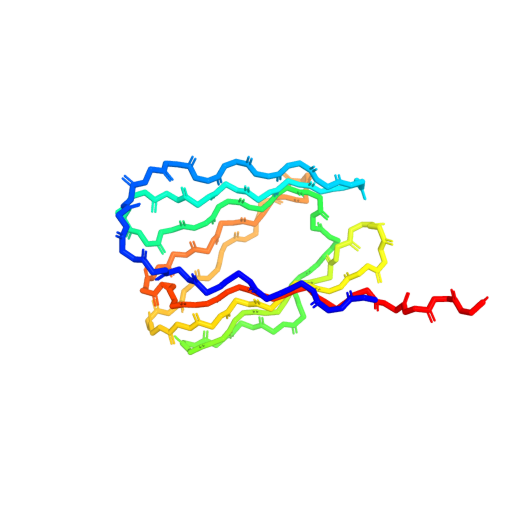 O . GLN A 1 81 ? -5.018 9.247 8.427 1.00 87.31 81 GLN A O 1
ATOM 614 N N . ALA A 1 82 ? -3.695 7.542 7.793 1.00 83.75 82 ALA A N 1
ATOM 615 C CA . ALA A 1 82 ? -2.622 8.372 7.275 1.00 83.75 82 ALA A CA 1
ATOM 616 C C . ALA A 1 82 ? -1.843 7.645 6.181 1.00 83.75 82 ALA A C 1
ATOM 618 O O . ALA A 1 82 ? -1.738 6.416 6.184 1.00 83.75 82 ALA A O 1
ATOM 619 N N . VAL A 1 83 ? -1.262 8.438 5.286 1.00 84.81 83 VAL A N 1
ATOM 620 C CA . VAL A 1 83 ? -0.370 7.974 4.227 1.00 84.81 83 VAL A CA 1
ATOM 621 C C . VAL A 1 83 ? 0.864 8.880 4.204 1.00 84.81 83 VAL A C 1
ATOM 623 O O . VAL A 1 83 ? 0.752 10.101 4.357 1.00 84.81 83 VAL A O 1
ATOM 626 N N . SER A 1 84 ? 2.054 8.298 4.067 1.00 84.44 84 SER A N 1
ATOM 627 C CA . SER A 1 84 ? 3.317 9.037 4.020 1.00 84.44 84 SER A CA 1
ATOM 628 C C . SER A 1 84 ? 4.278 8.427 3.009 1.00 84.44 84 SER A C 1
ATOM 630 O O . SER A 1 84 ? 4.396 7.209 2.909 1.00 84.44 84 SER A O 1
ATOM 632 N N . PHE A 1 85 ? 4.994 9.300 2.306 1.00 79.94 85 PHE A N 1
ATOM 633 C CA . PHE A 1 85 ? 6.045 8.927 1.368 1.00 79.94 85 PHE A CA 1
ATOM 634 C C . PHE A 1 85 ? 7.407 9.240 1.977 1.00 79.94 85 PHE A C 1
ATOM 636 O O . PHE A 1 85 ? 7.619 10.335 2.516 1.00 79.94 85 PHE A O 1
ATOM 643 N N . THR A 1 86 ? 8.341 8.302 1.870 1.00 69.62 86 THR A N 1
ATOM 644 C CA . THR A 1 86 ? 9.756 8.577 2.119 1.00 69.62 86 THR A CA 1
ATOM 645 C C . THR A 1 86 ? 10.490 8.544 0.792 1.00 69.62 86 THR A C 1
ATOM 647 O O . THR A 1 86 ? 10.862 7.481 0.298 1.00 69.62 86 THR A O 1
ATOM 650 N N . GLY A 1 87 ? 10.710 9.725 0.225 1.00 53.09 87 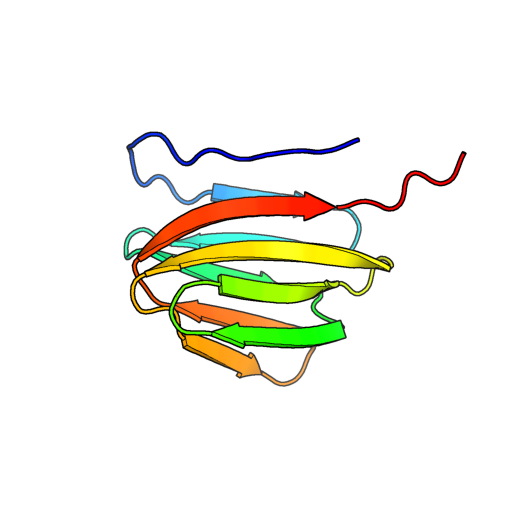GLY A N 1
ATOM 651 C CA . GLY A 1 87 ? 11.737 9.884 -0.789 1.00 53.09 87 GLY A CA 1
ATOM 652 C C . GLY A 1 87 ? 13.097 9.859 -0.117 1.00 53.09 87 GLY A C 1
ATOM 653 O O . GLY A 1 87 ? 13.351 10.685 0.768 1.00 53.09 87 GLY A O 1
ATOM 654 N N . TYR A 1 88 ? 13.967 8.929 -0.521 1.00 41.34 88 TYR A N 1
ATOM 655 C CA . TYR A 1 88 ? 15.401 9.103 -0.316 1.00 41.34 88 TYR A CA 1
ATOM 656 C C . TYR A 1 88 ? 15.761 10.455 -0.935 1.00 41.34 88 TYR A C 1
ATOM 658 O O . TYR A 1 88 ? 15.659 10.643 -2.146 1.00 41.34 88 TYR A O 1
ATOM 666 N N . ALA A 1 89 ? 16.094 11.433 -0.094 1.00 35.88 89 ALA A N 1
ATOM 667 C CA . ALA A 1 89 ? 16.696 12.662 -0.568 1.00 35.88 89 ALA A CA 1
ATOM 668 C C . ALA A 1 89 ? 18.069 12.267 -1.112 1.00 35.88 89 ALA A C 1
ATOM 670 O O . ALA A 1 89 ? 18.983 12.005 -0.338 1.00 35.88 89 ALA A O 1
ATOM 671 N N . HIS A 1 90 ? 18.179 12.130 -2.429 1.00 31.83 90 HIS A N 1
ATOM 672 C CA . HIS A 1 90 ? 19.480 12.211 -3.063 1.00 31.83 90 HIS A CA 1
ATOM 673 C C . HIS A 1 90 ? 19.913 13.676 -2.935 1.00 31.83 90 HIS A C 1
ATOM 675 O O . HIS A 1 90 ? 19.238 14.560 -3.468 1.00 31.83 90 HIS A O 1
ATOM 681 N N . GLU A 1 91 ? 20.940 13.907 -2.113 1.00 33.56 91 GLU A N 1
ATOM 682 C CA . GLU A 1 91 ? 21.729 15.146 -2.084 1.00 33.56 91 GLU A CA 1
ATOM 683 C C . GLU A 1 91 ? 22.315 15.462 -3.466 1.00 33.56 91 GLU A C 1
ATOM 685 O O . GLU A 1 91 ? 22.646 14.502 -4.209 1.00 33.56 91 GLU A O 1
#